Protein AF-A0A932FLU7-F1 (afdb_monomer_lite)

pLDDT: mean 81.32, std 16.34, range [49.09, 98.19]

Sequence (169 aa):
MSRTGESDRPSGLDQGHSPTRPAAVDFVAAILVFGGLFGMTQLFVGDFVITGSLPAKGPILGIAAILYGASIGLGLLIRTGRAWLPALNLAGLFALVYFVALGHTVALLLGIVHGAATVMLFRSRGWFEAVARWRQPMGVASSLARGPGDQSPTGSSKRPSSRRPSGRR

Radius of gyration: 28.79 Å; chains: 1; bounding box: 63×75×80 Å

Foldseek 3Di:
DDDDDPDPPPPPPPVLDAQDDDPLLLLLLCLLQVVLVVLVVCLVVVPDLQPPPDDDDPVNSVVSNVLSVVSNVVSVQVVLLPDLVVSLVSLQVLLVSLVVSPPRPVSPVSNVSSVVSNVSSVVCVVSSVSNVVSVVPDPVVVVVVVPPPPVPPPDPPPPDDDDDDDDDD

Secondary structure (DSSP, 8-state):
------S---------PPPPPPHHHHHHHHHHHHHHHHHHHHHHHT--SSSTT----HHHHHHHHHHHHHHHHHHHHHHTT--HHHHHHHHHHHHHHHHH-TT-HHHHHHHHHHHHHHHHHHHTHHHHHHHHHHTS-SHHHHHHHS-TT--------------------

Structure (mmCIF, N/CA/C/O backbone):
data_AF-A0A932FLU7-F1
#
_entry.id   AF-A0A932FLU7-F1
#
loop_
_atom_site.group_PDB
_atom_site.id
_atom_site.type_symbol
_atom_site.label_atom_id
_atom_site.label_alt_id
_atom_site.label_comp_id
_atom_site.label_asym_id
_atom_site.label_entity_id
_atom_site.label_seq_id
_atom_site.pdbx_PDB_ins_code
_atom_site.Cartn_x
_atom_site.Cartn_y
_atom_site.Cartn_z
_atom_site.occupancy
_atom_site.B_iso_or_equiv
_atom_site.auth_seq_id
_atom_site.auth_comp_id
_atom_site.auth_asym_id
_atom_site.auth_atom_id
_atom_site.pdbx_PDB_model_num
ATOM 1 N N . MET A 1 1 ? -35.115 -11.906 57.308 1.00 52.91 1 MET A N 1
ATOM 2 C CA . MET A 1 1 ? -34.440 -12.649 56.222 1.00 52.91 1 MET A CA 1
ATOM 3 C C . MET A 1 1 ? -34.285 -11.694 55.052 1.00 52.91 1 MET A C 1
ATOM 5 O O . MET A 1 1 ? -35.255 -11.425 54.362 1.00 52.91 1 MET A O 1
ATOM 9 N N . SER A 1 2 ? -33.104 -11.093 54.925 1.00 55.47 2 SER A N 1
ATOM 10 C CA . SER A 1 2 ? -32.845 -9.935 54.065 1.00 55.47 2 SER A CA 1
ATOM 11 C C . SER A 1 2 ? -32.003 -10.380 52.876 1.00 55.47 2 SER A C 1
ATOM 13 O O . SER A 1 2 ? -30.829 -10.702 53.044 1.00 55.47 2 SER A O 1
ATOM 15 N N . ARG A 1 3 ? -32.607 -10.469 51.688 1.00 67.50 3 ARG A N 1
ATOM 16 C CA . ARG A 1 3 ? -31.904 -10.866 50.463 1.00 67.50 3 ARG A CA 1
ATOM 17 C C . ARG A 1 3 ? -32.582 -10.273 49.228 1.00 67.50 3 ARG A C 1
ATOM 19 O O . ARG A 1 3 ? -33.216 -11.002 48.485 1.00 67.50 3 ARG A O 1
ATOM 26 N N . THR A 1 4 ? -32.440 -8.968 49.012 1.00 60.12 4 THR A N 1
ATOM 27 C CA . THR A 1 4 ? -32.795 -8.298 47.745 1.00 60.12 4 THR A CA 1
ATOM 28 C C . THR A 1 4 ? -32.065 -6.957 47.676 1.00 60.12 4 THR A C 1
ATOM 30 O O . THR A 1 4 ? -32.549 -5.963 48.210 1.00 60.12 4 THR A O 1
ATOM 33 N N . GLY A 1 5 ? -30.873 -6.926 47.083 1.00 60.16 5 GLY A N 1
ATOM 34 C CA . GLY A 1 5 ? -30.125 -5.672 46.944 1.00 60.16 5 GLY A CA 1
ATOM 35 C C . GLY A 1 5 ? -28.820 -5.766 46.160 1.00 60.16 5 GLY A C 1
ATOM 36 O O . GLY A 1 5 ? -27.945 -4.940 46.372 1.00 60.16 5 GLY A O 1
ATOM 37 N N . GLU A 1 6 ? -28.650 -6.766 45.290 1.00 61.00 6 GLU A N 1
ATOM 38 C CA . GLU A 1 6 ? -27.395 -6.948 44.549 1.00 61.00 6 GLU A CA 1
ATOM 39 C C . GLU A 1 6 ? -27.661 -7.572 43.170 1.00 61.00 6 GLU A C 1
ATOM 41 O O . GLU A 1 6 ? -27.310 -8.719 42.913 1.00 61.00 6 GLU A O 1
ATOM 46 N N . SER A 1 7 ? -28.345 -6.847 42.283 1.00 61.31 7 SER A N 1
ATOM 47 C CA . SER A 1 7 ? -28.478 -7.262 40.873 1.00 61.31 7 SER A CA 1
ATOM 48 C C . SER A 1 7 ? -28.431 -6.125 39.849 1.00 61.31 7 SER A C 1
ATOM 50 O O . SER A 1 7 ? -28.527 -6.407 38.665 1.00 61.31 7 SER A O 1
ATOM 52 N N . ASP A 1 8 ? -28.178 -4.882 40.271 1.00 56.50 8 ASP A N 1
ATOM 53 C CA . ASP A 1 8 ? -27.968 -3.734 39.373 1.00 56.50 8 ASP A CA 1
ATOM 54 C C . ASP A 1 8 ? -26.547 -3.171 39.521 1.00 56.50 8 ASP A C 1
ATOM 56 O O . ASP A 1 8 ? -26.334 -1.980 39.741 1.00 56.50 8 ASP A O 1
ATOM 60 N N . ARG A 1 9 ? -25.525 -4.031 39.412 1.00 63.22 9 ARG A N 1
ATOM 61 C CA . ARG A 1 9 ? -24.220 -3.529 38.965 1.00 63.22 9 ARG A CA 1
ATOM 62 C C . ARG A 1 9 ? -24.308 -3.429 37.445 1.00 63.22 9 ARG A C 1
ATOM 64 O O . ARG A 1 9 ? -24.349 -4.479 36.808 1.00 63.22 9 ARG A O 1
ATOM 71 N N . PRO A 1 10 ? -24.349 -2.225 36.845 1.00 57.62 10 PRO A N 1
ATOM 72 C CA . PRO A 1 10 ? -24.281 -2.104 35.402 1.00 57.62 10 PRO A CA 1
ATOM 73 C C . PRO A 1 10 ? -22.960 -2.719 34.942 1.00 57.62 10 PRO A C 1
ATOM 75 O O . PRO A 1 10 ? -21.889 -2.146 35.120 1.00 57.62 10 PRO A O 1
ATOM 78 N N . SER A 1 11 ? -23.043 -3.881 34.303 1.00 57.66 11 SER A N 1
ATOM 79 C CA . SER A 1 11 ? -21.957 -4.528 33.559 1.00 57.66 11 SER A CA 1
ATOM 80 C C . SER A 1 11 ? -21.459 -3.673 32.379 1.00 57.66 11 SER A C 1
ATOM 82 O O . SER A 1 11 ? -20.605 -4.109 31.617 1.00 57.66 11 SER A O 1
ATOM 84 N N . GLY A 1 12 ? -22.008 -2.466 32.208 1.00 49.09 12 GLY A N 1
ATOM 85 C CA . GLY A 1 12 ? -21.787 -1.528 31.114 1.00 49.09 12 GLY A CA 1
ATOM 86 C C . GLY A 1 12 ? -20.584 -0.611 31.308 1.00 49.09 12 GLY A C 1
ATOM 87 O O . GLY A 1 12 ? -20.645 0.562 30.952 1.00 49.09 12 GLY A O 1
ATOM 88 N N . LEU A 1 13 ? -19.481 -1.125 31.847 1.00 51.44 13 LEU A N 1
ATOM 89 C CA . LEU A 1 13 ? -18.190 -0.626 31.392 1.00 51.44 13 LEU A CA 1
ATOM 90 C C . LEU A 1 13 ? -17.831 -1.486 30.189 1.00 51.44 13 LEU A C 1
ATOM 92 O O . LEU A 1 13 ? -17.149 -2.497 30.344 1.00 51.44 13 LEU A O 1
ATOM 96 N N . ASP A 1 14 ? -18.332 -1.096 29.014 1.00 57.88 14 ASP A N 1
ATOM 97 C CA . ASP A 1 14 ? -17.815 -1.528 27.716 1.00 57.88 14 ASP A CA 1
ATOM 98 C C . ASP A 1 14 ? -16.304 -1.254 27.714 1.00 57.88 14 ASP A C 1
ATOM 100 O O . ASP A 1 14 ? -15.832 -0.179 27.336 1.00 57.88 14 ASP A O 1
ATOM 104 N N . GLN A 1 15 ? -15.527 -2.199 28.244 1.00 59.00 15 GLN A N 1
ATOM 105 C CA . GLN A 1 15 ? -14.076 -2.150 28.258 1.00 59.00 15 GLN A CA 1
ATOM 106 C C . GLN A 1 15 ? -13.657 -2.049 26.802 1.00 59.00 15 GLN A C 1
ATOM 108 O O . GLN A 1 15 ? -13.856 -3.007 26.061 1.00 59.00 15 GLN A O 1
ATOM 113 N N . GLY A 1 16 ? -13.157 -0.874 26.403 1.00 65.00 16 GLY A N 1
ATOM 114 C CA . GLY A 1 16 ? -12.943 -0.445 25.021 1.00 65.00 16 GLY A CA 1
ATOM 115 C C . GLY A 1 16 ? -12.323 -1.512 24.124 1.00 65.00 16 GLY A C 1
ATOM 116 O O . GLY A 1 16 ? -11.107 -1.532 23.912 1.00 65.00 16 GLY A O 1
ATOM 117 N N . HIS A 1 17 ? -13.171 -2.383 23.583 1.00 77.19 17 HIS A N 1
ATOM 118 C CA . HIS A 1 17 ? -12.746 -3.537 22.820 1.00 77.19 17 HIS A CA 1
ATOM 119 C C . HIS A 1 17 ? -12.173 -3.020 21.504 1.00 77.19 17 HIS A C 1
ATOM 121 O O . HIS A 1 17 ? -12.822 -2.256 20.786 1.00 77.19 17 HIS A O 1
ATOM 127 N N . SER A 1 18 ? -10.919 -3.373 21.221 1.00 84.62 18 SER A N 1
ATOM 128 C CA . SER A 1 18 ? -10.254 -2.940 19.994 1.00 84.62 18 SER A CA 1
ATOM 129 C C . SER A 1 18 ? -11.055 -3.433 18.781 1.00 84.62 18 SER A C 1
ATOM 131 O O . SER A 1 18 ? -11.420 -4.612 18.754 1.00 84.62 18 SER A O 1
ATOM 133 N N . PRO A 1 19 ? -11.339 -2.579 17.777 1.00 91.62 19 PRO A N 1
ATOM 134 C CA . PRO A 1 19 ? -12.089 -2.988 16.596 1.00 91.62 19 PRO A CA 1
ATOM 135 C C . PRO A 1 19 ? -11.433 -4.192 15.913 1.00 91.62 19 PRO A C 1
ATOM 137 O O . PRO A 1 19 ? -10.272 -4.121 15.495 1.00 91.62 19 PRO A O 1
ATOM 140 N N . THR A 1 20 ? -12.178 -5.290 15.763 1.00 94.31 20 THR A N 1
ATOM 141 C CA . THR A 1 20 ? -11.687 -6.510 15.111 1.00 94.31 20 THR A CA 1
ATOM 142 C C . THR A 1 20 ? -11.209 -6.200 13.694 1.00 94.31 20 THR A C 1
ATOM 144 O O . THR A 1 20 ? -11.917 -5.565 12.911 1.00 94.31 20 THR A O 1
ATOM 147 N N . ARG A 1 21 ? -9.986 -6.626 13.361 1.00 94.56 21 ARG A N 1
ATOM 148 C CA . ARG A 1 21 ? -9.377 -6.362 12.055 1.00 94.56 21 ARG A CA 1
ATOM 149 C C . ARG A 1 21 ? -9.990 -7.259 10.969 1.00 94.56 21 ARG A C 1
ATOM 151 O O . ARG A 1 21 ? -9.962 -8.476 11.130 1.00 94.56 21 ARG A O 1
ATOM 158 N N . PRO A 1 22 ? -10.490 -6.699 9.851 1.00 96.31 22 PRO A N 1
ATOM 159 C CA . PRO A 1 22 ? -10.953 -7.492 8.719 1.00 96.31 22 PRO A CA 1
ATOM 160 C C . PRO A 1 22 ? -9.785 -8.194 8.020 1.00 96.31 22 PRO A C 1
ATOM 162 O O . PRO A 1 22 ? -8.781 -7.550 7.713 1.00 96.31 22 PRO A O 1
ATOM 165 N N . ALA A 1 23 ? -9.955 -9.467 7.652 1.00 96.88 23 ALA A N 1
ATOM 166 C CA . ALA A 1 23 ? -8.953 -10.224 6.889 1.00 96.88 23 ALA A CA 1
ATOM 167 C C . ALA A 1 23 ? -8.576 -9.550 5.552 1.00 96.88 23 ALA A C 1
ATOM 169 O O . ALA A 1 23 ? -7.437 -9.649 5.098 1.00 96.88 23 ALA A O 1
ATOM 170 N N . ALA A 1 24 ? -9.507 -8.799 4.950 1.00 96.25 24 ALA A N 1
ATOM 171 C CA . ALA A 1 24 ? -9.253 -8.010 3.745 1.00 96.25 24 ALA A CA 1
ATOM 172 C C . ALA A 1 24 ? -8.123 -6.980 3.934 1.00 96.25 24 ALA A C 1
ATOM 174 O O . ALA A 1 24 ? -7.345 -6.753 3.012 1.00 96.25 24 ALA A O 1
ATOM 175 N N . VAL A 1 25 ? -7.985 -6.385 5.126 1.00 96.50 25 VAL A N 1
ATOM 176 C CA . VAL A 1 25 ? -6.909 -5.423 5.419 1.00 96.50 25 VAL A CA 1
ATOM 177 C C . VAL A 1 25 ? -5.551 -6.119 5.440 1.00 96.50 25 VAL A C 1
ATOM 179 O O . VAL A 1 25 ? -4.589 -5.592 4.883 1.00 96.50 25 VAL A O 1
ATOM 182 N N . ASP A 1 26 ? -5.464 -7.309 6.038 1.00 97.12 26 ASP A N 1
ATOM 183 C CA . ASP A 1 26 ? -4.213 -8.071 6.080 1.00 97.12 26 ASP A CA 1
ATOM 184 C C . ASP A 1 26 ? -3.814 -8.577 4.685 1.00 97.12 26 ASP A C 1
ATOM 186 O O . ASP A 1 26 ? -2.633 -8.538 4.333 1.00 97.12 26 ASP A O 1
ATOM 190 N N . PHE A 1 27 ? -4.793 -8.961 3.860 1.00 97.31 27 PHE A N 1
ATOM 191 C CA . PHE A 1 27 ? -4.571 -9.334 2.463 1.00 97.31 27 PHE A CA 1
ATOM 192 C C . PHE A 1 27 ? -4.053 -8.158 1.622 1.00 97.31 27 PHE A C 1
ATOM 194 O O . PHE A 1 27 ? -3.033 -8.285 0.947 1.00 97.31 27 PHE A O 1
ATOM 201 N N . VAL A 1 28 ? -4.682 -6.981 1.716 1.00 97.25 28 VAL A N 1
ATOM 202 C CA . VAL A 1 28 ? -4.190 -5.759 1.053 1.00 97.25 28 VAL A CA 1
ATOM 203 C C . VAL A 1 28 ? -2.780 -5.410 1.528 1.00 97.25 28 VAL A C 1
ATOM 205 O O . VAL A 1 28 ? -1.924 -5.061 0.718 1.00 97.25 28 VAL A O 1
ATOM 208 N N . ALA A 1 29 ? -2.518 -5.507 2.833 1.00 97.50 29 ALA A N 1
ATOM 209 C CA . ALA A 1 29 ? -1.193 -5.242 3.383 1.00 97.50 29 ALA A CA 1
ATOM 210 C C . ALA A 1 29 ? -0.144 -6.184 2.793 1.00 97.50 29 ALA A C 1
ATOM 212 O O . ALA A 1 29 ? 0.949 -5.742 2.448 1.00 97.50 29 ALA A O 1
ATOM 213 N N . ALA A 1 30 ? -0.482 -7.467 2.649 1.00 97.69 30 ALA A N 1
ATOM 214 C CA . ALA A 1 30 ? 0.382 -8.438 1.996 1.00 97.69 30 ALA A CA 1
ATOM 215 C C . ALA A 1 30 ? 0.629 -8.077 0.524 1.00 97.69 30 ALA A C 1
ATOM 217 O O . ALA A 1 30 ? 1.781 -8.099 0.103 1.00 97.69 30 ALA A O 1
ATOM 218 N N . ILE A 1 31 ? -0.402 -7.668 -0.225 1.00 96.94 31 ILE A N 1
ATOM 219 C CA . ILE A 1 31 ? -0.256 -7.223 -1.621 1.00 96.94 31 ILE A CA 1
ATOM 220 C C . ILE A 1 31 ? 0.688 -6.024 -1.727 1.00 96.94 31 ILE A C 1
ATOM 222 O O . ILE A 1 31 ? 1.594 -6.048 -2.551 1.00 96.94 31 ILE A O 1
ATOM 226 N N . LEU A 1 32 ? 0.518 -4.991 -0.897 1.00 96.94 32 LEU A N 1
ATOM 227 C CA . LEU A 1 32 ? 1.359 -3.790 -0.956 1.00 96.94 32 LEU A CA 1
ATOM 228 C C . LEU A 1 32 ? 2.822 -4.088 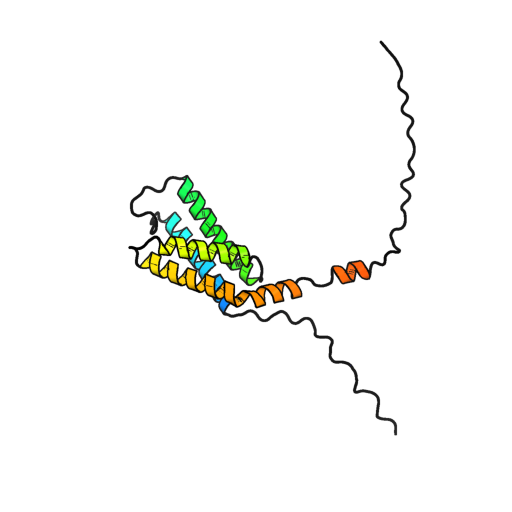-0.609 1.00 96.94 32 LEU A C 1
ATOM 230 O O . LEU A 1 32 ? 3.733 -3.591 -1.276 1.00 96.94 32 LEU A O 1
ATOM 234 N N . VAL A 1 33 ? 3.057 -4.914 0.415 1.00 97.62 33 VAL A N 1
ATOM 235 C CA . VAL A 1 33 ? 4.413 -5.323 0.804 1.00 97.62 33 VAL A CA 1
ATOM 236 C C . VAL A 1 33 ? 5.040 -6.195 -0.277 1.00 97.62 33 VAL A C 1
ATOM 238 O O . VAL A 1 33 ? 6.157 -5.920 -0.702 1.00 97.62 33 VAL A O 1
ATOM 241 N N . PHE A 1 34 ? 4.329 -7.217 -0.752 1.00 96.38 34 PHE A N 1
ATOM 242 C CA . PHE A 1 34 ? 4.848 -8.134 -1.761 1.00 96.38 34 PHE A CA 1
ATOM 243 C C . PHE A 1 34 ? 5.053 -7.439 -3.109 1.00 96.38 34 PHE A C 1
ATOM 245 O O . PHE A 1 34 ? 6.099 -7.608 -3.719 1.00 96.38 34 PHE A O 1
ATOM 252 N N . GLY A 1 35 ? 4.109 -6.602 -3.541 1.00 93.38 35 GLY A N 1
ATOM 253 C CA . GLY A 1 35 ? 4.224 -5.803 -4.761 1.00 93.38 35 GLY A CA 1
ATOM 254 C C . GLY A 1 35 ? 5.392 -4.819 -4.702 1.00 93.38 35 GLY A C 1
ATOM 255 O O . GLY A 1 35 ? 6.138 -4.698 -5.669 1.00 93.38 35 GLY A O 1
ATOM 256 N N . GLY A 1 36 ? 5.610 -4.175 -3.550 1.00 94.44 36 GLY A N 1
ATOM 257 C CA . GLY A 1 36 ? 6.775 -3.316 -3.339 1.00 94.44 36 GLY A CA 1
ATOM 258 C C . GLY A 1 36 ? 8.096 -4.093 -3.332 1.00 94.44 36 GLY A C 1
ATOM 259 O O . GLY A 1 36 ? 9.049 -3.680 -3.984 1.00 94.44 36 GLY A O 1
ATOM 260 N N . LEU A 1 37 ? 8.161 -5.244 -2.654 1.00 95.62 37 LEU A N 1
ATOM 261 C CA . LEU A 1 37 ? 9.353 -6.100 -2.664 1.00 95.62 37 LEU A CA 1
ATOM 262 C C . LEU A 1 37 ? 9.663 -6.621 -4.068 1.00 95.62 37 LEU A C 1
ATOM 264 O O . LEU A 1 37 ? 10.802 -6.532 -4.510 1.00 95.62 37 LEU A O 1
ATOM 268 N N . PHE A 1 38 ? 8.646 -7.097 -4.782 1.00 91.81 38 PHE A N 1
ATOM 269 C CA . PHE A 1 38 ? 8.766 -7.565 -6.156 1.00 91.81 38 PHE A CA 1
ATOM 270 C C . PHE A 1 38 ? 9.287 -6.459 -7.085 1.00 91.81 38 PHE A C 1
ATOM 272 O O . PHE A 1 38 ? 10.261 -6.674 -7.804 1.00 91.81 38 PHE A O 1
ATOM 279 N N . GLY A 1 39 ? 8.717 -5.251 -7.005 1.00 89.75 39 GLY A N 1
ATOM 280 C CA . GLY A 1 39 ? 9.187 -4.094 -7.770 1.00 89.75 39 GLY A CA 1
ATOM 281 C C . GLY A 1 39 ? 10.619 -3.670 -7.419 1.00 89.75 39 GLY A C 1
ATOM 282 O O . GLY A 1 39 ? 11.401 -3.326 -8.306 1.00 89.75 39 GLY A O 1
ATOM 283 N N . MET A 1 40 ? 11.008 -3.755 -6.142 1.00 91.56 40 MET A N 1
ATOM 284 C CA . MET A 1 40 ? 12.396 -3.533 -5.721 1.00 91.56 40 MET A CA 1
ATOM 285 C C . MET A 1 40 ? 13.339 -4.584 -6.308 1.00 91.56 40 MET A C 1
ATOM 287 O O . MET A 1 40 ? 14.389 -4.225 -6.831 1.00 91.56 40 MET A O 1
ATOM 291 N N . THR A 1 41 ? 12.976 -5.868 -6.282 1.00 90.38 41 THR A N 1
ATOM 292 C CA . THR A 1 41 ? 13.787 -6.924 -6.902 1.00 90.38 41 THR A CA 1
ATOM 293 C C . THR A 1 41 ? 13.963 -6.680 -8.402 1.00 90.38 41 THR A C 1
ATOM 295 O O . THR A 1 41 ? 15.077 -6.803 -8.901 1.00 90.38 41 THR A O 1
ATOM 298 N N . GLN A 1 42 ? 12.915 -6.249 -9.109 1.00 87.88 42 GLN A N 1
ATOM 299 C CA . GLN A 1 42 ? 13.003 -5.881 -10.528 1.00 87.88 42 GLN A CA 1
ATOM 300 C C . GLN A 1 42 ? 13.972 -4.718 -10.781 1.00 87.88 42 GLN A C 1
ATOM 302 O O . GLN A 1 42 ? 14.792 -4.795 -11.694 1.00 87.88 42 GLN A O 1
ATOM 307 N N . LEU A 1 43 ? 13.941 -3.677 -9.936 1.00 85.81 43 LEU A N 1
ATOM 308 C CA . LEU A 1 43 ? 14.906 -2.570 -9.988 1.00 85.81 43 LEU A CA 1
ATOM 309 C C . LEU A 1 43 ? 16.353 -3.050 -9.831 1.00 85.81 43 LEU A C 1
ATOM 311 O O . LEU A 1 43 ? 17.229 -2.560 -10.538 1.00 85.81 43 LEU A O 1
ATOM 315 N N . PHE A 1 44 ? 16.602 -3.993 -8.918 1.00 84.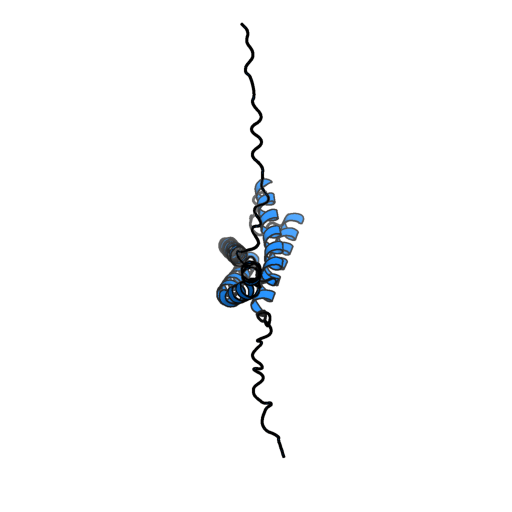25 44 PHE A N 1
ATOM 316 C CA . PHE A 1 44 ? 17.941 -4.537 -8.673 1.00 84.25 44 PHE A CA 1
ATOM 317 C C . PHE A 1 44 ? 18.441 -5.438 -9.806 1.00 84.25 44 PHE A C 1
ATOM 319 O O . PHE A 1 44 ? 19.625 -5.401 -10.128 1.00 84.25 44 PHE A O 1
ATOM 326 N N . VAL A 1 45 ? 17.558 -6.243 -10.403 1.00 84.88 45 VAL A N 1
ATOM 327 C CA . VAL A 1 45 ? 17.905 -7.162 -11.503 1.00 84.88 45 VAL A CA 1
ATOM 328 C C . VAL A 1 45 ? 18.029 -6.421 -12.842 1.00 84.88 45 VAL A C 1
ATOM 330 O O . VAL A 1 45 ? 18.670 -6.917 -13.764 1.00 84.88 45 VAL A O 1
ATOM 333 N N . GLY A 1 46 ? 17.459 -5.217 -12.953 1.00 76.62 46 GLY A N 1
ATOM 334 C CA . GLY A 1 46 ? 17.432 -4.445 -14.198 1.00 76.62 46 GLY A CA 1
ATOM 335 C C . GLY A 1 46 ? 16.394 -4.950 -15.206 1.00 76.62 46 GLY A C 1
ATOM 336 O O . GLY A 1 46 ? 16.427 -4.547 -16.368 1.00 76.62 46 GLY A O 1
ATOM 337 N N . ASP A 1 47 ? 15.477 -5.817 -14.769 1.00 70.38 47 ASP A N 1
ATOM 338 C CA . ASP A 1 47 ? 14.392 -6.361 -15.584 1.00 70.38 47 ASP A CA 1
ATOM 339 C C . ASP A 1 47 ? 13.120 -5.526 -15.378 1.00 70.38 47 ASP A C 1
ATOM 341 O O . ASP A 1 47 ? 12.340 -5.718 -14.439 1.00 70.38 47 ASP A O 1
ATOM 345 N N . PHE A 1 48 ? 12.952 -4.513 -16.228 1.00 68.19 48 PHE A N 1
ATOM 346 C CA . PHE A 1 48 ? 11.861 -3.549 -16.128 1.00 68.19 48 PHE A CA 1
ATOM 347 C C . PHE A 1 48 ? 10.662 -3.991 -16.967 1.00 68.19 48 PHE A C 1
ATOM 349 O O . PHE A 1 48 ? 10.549 -3.654 -18.145 1.00 68.19 48 PHE A O 1
ATOM 356 N N . VAL A 1 49 ? 9.701 -4.662 -16.330 1.00 60.88 49 VAL A N 1
ATOM 357 C CA . VAL A 1 49 ? 8.448 -5.104 -16.979 1.00 60.88 49 VAL A CA 1
ATOM 358 C C . VAL A 1 49 ? 7.615 -3.934 -17.536 1.00 60.88 49 VAL A C 1
ATOM 360 O O . VAL A 1 49 ? 6.814 -4.132 -18.442 1.00 60.88 49 VAL A O 1
ATOM 363 N N . ILE A 1 50 ? 7.803 -2.707 -17.032 1.00 57.25 50 ILE A N 1
ATOM 364 C CA . ILE A 1 50 ? 6.988 -1.536 -17.406 1.00 57.25 50 ILE A CA 1
ATOM 365 C C . ILE A 1 50 ? 7.617 -0.707 -18.540 1.00 57.25 50 ILE A C 1
ATOM 367 O O . ILE A 1 50 ? 6.892 -0.054 -19.285 1.00 57.25 50 ILE A O 1
ATOM 371 N N . THR A 1 51 ? 8.945 -0.695 -18.702 1.00 56.50 51 THR A N 1
ATOM 372 C CA . THR A 1 51 ? 9.604 0.294 -19.581 1.00 56.50 51 THR A CA 1
ATOM 373 C C . THR A 1 51 ? 9.979 -0.221 -20.961 1.00 56.50 51 THR A C 1
ATOM 375 O O . THR A 1 51 ? 10.650 0.520 -21.674 1.00 56.50 51 THR A O 1
ATOM 378 N N . GLY A 1 52 ? 9.565 -1.438 -21.341 1.00 52.41 52 GLY A N 1
ATOM 379 C CA . GLY A 1 52 ? 9.635 -1.972 -22.708 1.00 52.41 52 GLY A CA 1
ATOM 380 C C . GLY A 1 52 ? 10.776 -1.392 -23.551 1.00 52.41 52 GLY A C 1
ATOM 381 O O . GLY A 1 52 ? 10.559 -0.471 -24.332 1.00 52.41 52 GLY A O 1
ATOM 382 N N . SER A 1 53 ? 12.001 -1.897 -23.375 1.00 50.78 53 SER A N 1
ATOM 383 C CA . SER A 1 53 ? 13.222 -1.539 -24.132 1.00 50.78 53 SER A CA 1
ATOM 384 C C . SER A 1 53 ? 13.799 -0.116 -23.996 1.00 50.78 53 SER A C 1
ATOM 386 O O . SER A 1 53 ? 14.883 0.136 -24.521 1.00 50.78 53 SER A O 1
ATOM 388 N N . LEU A 1 54 ? 13.168 0.812 -23.270 1.00 55.50 54 LEU A N 1
ATOM 389 C CA . LEU A 1 54 ? 13.751 2.141 -23.056 1.00 55.50 54 LEU A CA 1
ATOM 390 C C . LEU A 1 54 ? 14.800 2.095 -21.931 1.00 55.50 54 LEU A C 1
ATOM 392 O O . LEU A 1 54 ? 14.467 1.665 -20.823 1.00 55.50 54 LEU A O 1
ATOM 396 N N . PRO A 1 55 ? 16.047 2.561 -22.164 1.00 59.03 55 PRO A N 1
ATOM 397 C CA . PRO A 1 55 ? 17.064 2.615 -21.122 1.00 59.03 55 PRO A CA 1
ATOM 398 C C . PRO A 1 55 ? 16.565 3.514 -19.992 1.00 59.03 55 PRO A C 1
ATOM 400 O O . PRO A 1 55 ? 16.361 4.720 -20.174 1.00 59.03 55 PRO A O 1
ATOM 403 N N . ALA A 1 56 ? 16.320 2.910 -18.829 1.00 62.41 56 ALA A N 1
ATOM 404 C CA . ALA A 1 56 ? 15.820 3.612 -17.662 1.00 62.41 56 ALA A CA 1
ATOM 405 C C . ALA A 1 56 ? 16.820 4.711 -17.273 1.00 62.41 56 ALA A C 1
ATOM 407 O O . ALA A 1 56 ? 17.934 4.445 -16.823 1.00 62.41 56 ALA A O 1
ATOM 408 N N . LYS A 1 57 ? 16.438 5.974 -17.479 1.00 69.19 57 LYS A N 1
ATOM 409 C CA . LYS A 1 57 ? 17.248 7.122 -17.057 1.00 69.19 57 LYS A CA 1
ATOM 410 C C . LYS A 1 57 ? 17.253 7.180 -15.526 1.00 69.19 57 LYS A C 1
ATOM 412 O O . LYS A 1 57 ? 16.205 6.991 -14.911 1.00 69.19 57 LYS A O 1
ATOM 417 N N . GLY A 1 58 ? 18.402 7.504 -14.922 1.00 77.75 58 GLY A N 1
ATOM 418 C CA . GLY A 1 58 ? 18.612 7.566 -13.462 1.00 77.75 58 GLY A CA 1
ATOM 419 C C . GLY A 1 58 ? 17.450 8.142 -12.626 1.00 77.75 58 GLY A C 1
ATOM 420 O O . GLY A 1 58 ? 17.080 7.531 -11.625 1.00 77.75 58 GLY A O 1
ATOM 421 N N . PRO A 1 59 ? 16.797 9.248 -13.038 1.00 82.06 59 PRO A N 1
ATOM 422 C CA . PRO A 1 59 ? 15.661 9.809 -12.300 1.00 82.06 59 PRO A CA 1
ATOM 423 C C . PRO A 1 59 ? 14.438 8.882 -12.196 1.00 82.06 59 PRO A C 1
ATOM 425 O O . PRO A 1 59 ? 13.758 8.875 -11.173 1.00 82.06 59 PRO A O 1
ATOM 428 N N . ILE A 1 60 ? 14.165 8.078 -13.227 1.00 83.06 60 ILE A N 1
ATOM 429 C CA . ILE A 1 60 ? 13.014 7.160 -13.261 1.00 83.06 60 ILE A CA 1
ATOM 430 C C . ILE A 1 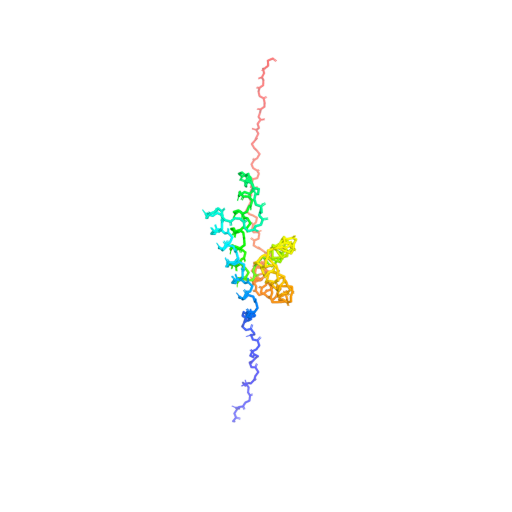60 ? 13.217 6.026 -12.250 1.00 83.06 60 ILE A C 1
ATOM 432 O O . ILE A 1 60 ? 12.289 5.678 -11.520 1.00 83.06 60 ILE A O 1
ATOM 436 N N . LEU A 1 61 ? 14.446 5.506 -12.152 1.00 84.38 61 LEU A N 1
ATOM 437 C CA . LEU A 1 61 ? 14.819 4.488 -11.164 1.00 84.38 61 LEU A CA 1
ATOM 438 C C . LEU A 1 61 ? 14.622 5.001 -9.732 1.00 84.38 61 LEU A C 1
ATOM 440 O O . LEU A 1 61 ? 14.075 4.288 -8.893 1.00 84.38 61 LEU A O 1
ATOM 444 N N . GLY A 1 62 ? 15.015 6.251 -9.463 1.00 88.69 62 GLY A N 1
ATOM 445 C CA . GLY A 1 62 ? 14.830 6.876 -8.152 1.00 88.69 62 GLY A CA 1
ATOM 446 C C . GLY A 1 62 ? 13.357 6.982 -7.751 1.00 88.69 62 GLY A C 1
ATOM 447 O O . GLY A 1 62 ? 12.992 6.617 -6.634 1.00 88.69 62 GLY A O 1
ATOM 448 N N . ILE A 1 63 ? 12.493 7.418 -8.674 1.00 89.88 63 ILE A N 1
ATOM 449 C CA . ILE A 1 63 ? 11.044 7.509 -8.431 1.00 89.88 63 ILE A CA 1
ATOM 450 C C . ILE A 1 63 ? 10.446 6.120 -8.174 1.00 89.88 63 ILE A C 1
ATOM 452 O O . ILE A 1 63 ? 9.677 5.955 -7.226 1.00 89.88 63 ILE A O 1
ATOM 456 N N . ALA A 1 64 ? 10.819 5.116 -8.972 1.00 89.56 64 ALA A N 1
ATOM 457 C CA . ALA A 1 64 ? 10.354 3.744 -8.787 1.00 89.56 64 ALA A CA 1
ATOM 458 C C . ALA A 1 64 ? 10.769 3.181 -7.417 1.00 89.56 64 ALA A C 1
ATOM 460 O O . ALA A 1 64 ? 9.933 2.633 -6.699 1.00 89.56 64 ALA A O 1
ATOM 461 N N . ALA A 1 65 ? 12.025 3.387 -7.007 1.00 92.25 65 ALA A N 1
ATOM 462 C CA . ALA A 1 65 ? 12.518 2.950 -5.702 1.00 92.25 65 ALA A CA 1
ATOM 463 C C . ALA A 1 65 ? 11.730 3.587 -4.544 1.00 92.25 65 ALA A C 1
ATOM 465 O O . ALA A 1 65 ? 11.342 2.898 -3.599 1.00 92.25 65 ALA A O 1
ATOM 466 N N . ILE A 1 66 ? 11.428 4.888 -4.639 1.00 95.00 66 ILE A N 1
ATOM 467 C CA . ILE A 1 66 ? 10.606 5.593 -3.646 1.00 95.00 66 ILE A CA 1
ATOM 468 C C . ILE A 1 66 ? 9.183 5.027 -3.615 1.00 95.00 66 ILE A C 1
ATOM 470 O O . ILE A 1 66 ? 8.662 4.773 -2.531 1.00 95.00 66 ILE A O 1
ATOM 474 N N . LEU A 1 67 ? 8.556 4.801 -4.773 1.00 94.75 67 LEU A N 1
ATOM 475 C CA . LEU A 1 67 ? 7.197 4.257 -4.859 1.00 94.75 67 LEU A CA 1
ATOM 476 C C . LEU A 1 67 ? 7.096 2.859 -4.245 1.00 94.75 67 LEU A C 1
ATOM 478 O O . LEU A 1 67 ? 6.176 2.593 -3.471 1.00 94.75 67 LEU A O 1
ATOM 482 N N . TYR A 1 68 ? 8.044 1.970 -4.537 1.00 94.56 68 TYR A N 1
ATOM 483 C CA . TYR A 1 68 ? 8.034 0.627 -3.966 1.00 94.56 68 TYR A CA 1
ATOM 484 C C . TYR A 1 68 ? 8.374 0.624 -2.473 1.00 94.56 68 TYR A C 1
ATOM 486 O O . TYR A 1 68 ? 7.715 -0.076 -1.703 1.00 94.56 68 TYR A O 1
ATOM 494 N N . GLY A 1 69 ? 9.318 1.461 -2.031 1.00 96.75 69 GLY A N 1
ATOM 495 C CA . GLY A 1 69 ? 9.582 1.672 -0.605 1.00 96.75 69 GLY A CA 1
ATOM 496 C C . GLY A 1 69 ? 8.352 2.206 0.138 1.00 96.75 69 GLY A C 1
ATOM 497 O O . GLY A 1 69 ? 7.988 1.694 1.200 1.00 96.75 69 GLY A O 1
ATOM 498 N N . ALA A 1 70 ? 7.651 3.177 -0.454 1.00 97.06 70 ALA A N 1
ATOM 499 C CA . ALA A 1 70 ? 6.396 3.706 0.067 1.00 97.06 70 ALA A CA 1
ATOM 500 C C . ALA A 1 70 ? 5.303 2.631 0.117 1.00 97.06 70 ALA A C 1
ATOM 502 O O . ALA A 1 70 ? 4.568 2.575 1.100 1.00 97.06 70 ALA A O 1
ATOM 503 N N . SER A 1 71 ? 5.226 1.745 -0.880 1.00 97.38 71 SER A N 1
ATOM 504 C CA . SER A 1 71 ? 4.296 0.608 -0.887 1.00 97.38 71 SER A CA 1
ATOM 505 C C . SER A 1 71 ? 4.521 -0.322 0.301 1.00 97.38 71 SER A C 1
ATOM 507 O O . SER A 1 71 ? 3.577 -0.640 1.025 1.00 97.38 71 SER A O 1
ATOM 509 N N . ILE A 1 72 ? 5.776 -0.702 0.561 1.00 97.69 72 ILE A N 1
ATOM 510 C CA . ILE A 1 72 ? 6.137 -1.554 1.702 1.00 97.69 72 ILE A CA 1
ATOM 511 C C . ILE A 1 72 ? 5.767 -0.855 3.015 1.00 97.69 72 ILE A C 1
ATOM 513 O O . ILE A 1 72 ? 5.072 -1.433 3.853 1.00 97.69 72 ILE A O 1
ATOM 517 N N . GLY A 1 73 ? 6.176 0.407 3.177 1.00 97.50 73 GLY A N 1
ATOM 518 C CA . GLY A 1 73 ? 5.869 1.197 4.368 1.00 97.50 73 GLY A CA 1
ATOM 519 C C . GLY A 1 73 ? 4.364 1.336 4.604 1.00 97.50 73 GLY A C 1
ATOM 520 O O . GLY A 1 73 ? 3.884 1.097 5.712 1.00 97.50 73 GLY A O 1
ATOM 521 N N . LEU A 1 74 ? 3.595 1.650 3.561 1.00 97.00 74 LEU A N 1
ATOM 522 C CA . LEU A 1 74 ? 2.141 1.771 3.643 1.00 97.00 74 LEU A CA 1
ATOM 523 C C . LEU A 1 74 ? 1.469 0.440 3.966 1.00 97.00 74 LEU A C 1
ATOM 525 O O . LEU A 1 74 ? 0.584 0.424 4.817 1.00 97.00 74 LEU A O 1
ATOM 529 N N . GLY A 1 75 ? 1.920 -0.672 3.380 1.00 96.38 75 GLY A N 1
ATOM 530 C CA . GLY A 1 75 ? 1.435 -2.009 3.721 1.00 96.38 75 GLY A CA 1
ATOM 531 C C . GLY A 1 75 ? 1.599 -2.329 5.212 1.00 96.38 75 GLY A C 1
ATOM 532 O O . GLY A 1 75 ? 0.682 -2.857 5.844 1.00 96.38 75 GLY A O 1
ATOM 533 N N . LEU A 1 76 ? 2.720 -1.930 5.819 1.00 97.25 76 LEU A N 1
ATOM 534 C CA . LEU A 1 76 ? 2.929 -2.056 7.265 1.00 97.25 76 LEU A CA 1
ATOM 535 C C . LEU A 1 76 ? 2.051 -1.083 8.071 1.00 97.25 76 LEU A C 1
ATOM 537 O O . LEU A 1 76 ? 1.469 -1.471 9.086 1.00 97.25 76 LEU A O 1
ATOM 541 N N . LEU A 1 77 ? 1.904 0.166 7.619 1.00 96.44 77 LEU A N 1
ATOM 542 C CA . LEU A 1 77 ? 1.103 1.181 8.309 1.00 96.44 77 LEU A CA 1
ATOM 543 C C . LEU A 1 77 ? -0.393 0.839 8.334 1.00 96.44 77 LEU A C 1
ATOM 545 O O . LEU A 1 77 ? -1.027 1.012 9.382 1.00 96.44 77 LEU A O 1
ATOM 549 N N . ILE A 1 78 ? -0.964 0.316 7.244 1.00 96.31 78 ILE A N 1
ATOM 550 C CA . ILE A 1 78 ? -2.398 -0.015 7.202 1.00 96.31 78 ILE A CA 1
ATOM 551 C C . ILE A 1 78 ? -2.773 -1.135 8.171 1.00 96.31 78 ILE A C 1
ATOM 553 O O . ILE A 1 78 ? -3.881 -1.114 8.706 1.00 96.31 78 ILE A O 1
ATOM 557 N N . ARG A 1 79 ? -1.841 -2.039 8.511 1.00 95.25 79 ARG A N 1
ATOM 558 C CA . ARG A 1 79 ? -2.055 -3.049 9.565 1.00 95.25 79 ARG A CA 1
ATOM 559 C C . ARG A 1 79 ? -2.337 -2.407 10.919 1.00 95.25 79 ARG A C 1
ATOM 561 O O . ARG A 1 79 ? -3.077 -2.952 11.727 1.00 95.25 79 ARG A O 1
ATOM 568 N N . THR A 1 80 ? -1.791 -1.222 11.175 1.00 94.00 80 THR A N 1
ATOM 569 C CA . THR A 1 80 ? -2.068 -0.472 12.408 1.00 94.00 80 THR A CA 1
ATOM 570 C C . THR A 1 80 ? -3.359 0.354 12.334 1.00 94.00 80 THR A C 1
ATOM 572 O O . THR A 1 80 ? -3.705 1.033 13.300 1.00 94.00 80 THR A O 1
ATOM 575 N N . GLY A 1 81 ? -4.090 0.311 11.217 1.00 92.12 81 GLY A N 1
ATOM 576 C CA . GLY A 1 81 ? -5.264 1.151 10.977 1.00 92.12 81 GLY A CA 1
ATOM 577 C C . GLY A 1 81 ? -4.912 2.615 10.705 1.00 92.12 81 GLY A C 1
ATOM 578 O O . GLY A 1 81 ? -5.710 3.503 10.992 1.00 92.12 81 GLY A O 1
ATOM 579 N N . ARG A 1 82 ? -3.705 2.887 10.187 1.00 92.75 82 ARG A N 1
ATOM 580 C CA . ARG A 1 82 ? -3.242 4.228 9.794 1.00 92.75 82 ARG A CA 1
ATOM 581 C C . ARG A 1 82 ? -3.090 4.324 8.276 1.00 92.75 82 ARG A C 1
ATOM 583 O O . ARG A 1 82 ? -3.073 3.314 7.586 1.00 92.75 82 ARG A O 1
ATOM 590 N N . ALA A 1 83 ? -2.951 5.553 7.775 1.00 94.62 83 ALA A N 1
ATOM 591 C CA . ALA A 1 83 ? -2.619 5.847 6.378 1.00 94.62 83 ALA A CA 1
ATOM 592 C C . ALA A 1 83 ? -3.574 5.239 5.330 1.00 94.62 83 ALA A C 1
ATOM 594 O O . ALA A 1 83 ? -3.155 4.937 4.216 1.00 94.62 83 ALA A O 1
ATOM 595 N N . TRP A 1 84 ? -4.865 5.121 5.664 1.00 96.38 84 TRP A N 1
ATOM 596 C CA . TRP A 1 84 ? -5.894 4.623 4.745 1.00 96.38 84 TRP A CA 1
ATOM 597 C C . TRP A 1 84 ? -5.911 5.382 3.409 1.00 96.38 84 TRP A C 1
ATOM 599 O O . TRP A 1 84 ? -5.814 4.758 2.358 1.00 96.38 84 TRP A O 1
ATOM 609 N N . LEU A 1 85 ? -5.960 6.720 3.447 1.00 96.75 85 LEU A N 1
ATOM 610 C CA . LEU A 1 85 ? -5.997 7.558 2.241 1.00 96.75 85 LEU A CA 1
ATOM 611 C C . LEU A 1 85 ? -4.725 7.427 1.378 1.00 96.75 85 LEU A C 1
ATOM 613 O O . LEU A 1 85 ? -4.860 7.132 0.191 1.00 96.75 85 LEU A O 1
ATOM 617 N N . PRO A 1 86 ? -3.498 7.581 1.924 1.00 97.31 86 PRO A N 1
ATOM 618 C CA . PRO A 1 86 ? -2.280 7.335 1.154 1.00 97.31 86 PRO A CA 1
ATOM 619 C C . PRO A 1 86 ? -2.204 5.931 0.544 1.00 97.31 86 PRO A C 1
ATOM 621 O O . PRO A 1 86 ? -1.820 5.800 -0.613 1.00 97.31 86 PRO A O 1
ATOM 624 N N . ALA A 1 87 ? -2.596 4.891 1.289 1.00 96.12 87 ALA A N 1
ATOM 625 C CA . ALA A 1 87 ? -2.584 3.518 0.789 1.00 96.12 87 ALA A CA 1
ATOM 626 C C . ALA A 1 87 ? -3.601 3.304 -0.339 1.00 96.12 87 ALA A C 1
ATOM 628 O O . ALA A 1 87 ? -3.273 2.666 -1.335 1.00 96.12 87 ALA A O 1
ATOM 629 N N . LEU A 1 88 ? -4.806 3.871 -0.212 1.00 97.38 88 LEU A N 1
ATOM 630 C CA . LEU A 1 88 ? -5.833 3.822 -1.252 1.00 97.38 88 LEU A CA 1
ATOM 631 C C . LEU A 1 88 ? -5.356 4.514 -2.537 1.00 97.38 88 LEU A C 1
ATOM 633 O O . LEU A 1 88 ? -5.473 3.940 -3.616 1.00 97.38 88 LEU A O 1
ATOM 637 N N . ASN A 1 89 ? -4.775 5.711 -2.414 1.00 97.88 89 ASN A N 1
ATOM 638 C CA . ASN A 1 89 ? -4.243 6.459 -3.554 1.00 97.88 89 ASN A CA 1
ATOM 639 C C . ASN A 1 89 ? -3.094 5.715 -4.239 1.00 97.88 89 ASN A C 1
ATOM 641 O O . ASN A 1 89 ? -3.075 5.619 -5.463 1.00 97.88 89 ASN A O 1
ATOM 645 N N . LEU A 1 90 ? -2.150 5.169 -3.465 1.00 96.12 90 LEU A N 1
ATOM 646 C CA . LEU A 1 90 ? -1.016 4.443 -4.030 1.00 96.12 90 LEU A CA 1
ATOM 647 C C . LEU A 1 90 ? -1.456 3.139 -4.709 1.00 96.12 90 LEU A C 1
ATOM 649 O O . LEU A 1 90 ? -1.011 2.853 -5.817 1.00 96.12 90 LEU A O 1
ATOM 653 N N . ALA A 1 91 ? -2.360 2.374 -4.088 1.00 96.12 91 ALA A N 1
ATOM 654 C CA . ALA A 1 91 ? -2.914 1.164 -4.692 1.00 96.12 91 ALA A CA 1
ATOM 655 C C . ALA A 1 91 ? -3.656 1.476 -6.002 1.00 96.12 91 ALA A C 1
ATOM 657 O O . ALA A 1 91 ? -3.455 0.781 -6.999 1.00 96.12 91 ALA A O 1
ATOM 658 N N . GLY A 1 92 ? -4.450 2.552 -6.024 1.00 96.88 92 GLY A N 1
ATOM 659 C CA . GLY A 1 92 ? -5.151 3.008 -7.224 1.00 96.88 92 GLY A CA 1
ATOM 660 C C . GLY A 1 92 ? -4.196 3.468 -8.327 1.00 96.88 92 GLY A C 1
ATOM 661 O O . GLY A 1 92 ? -4.392 3.124 -9.491 1.00 96.88 92 GLY A O 1
ATOM 662 N N . LEU A 1 93 ? -3.125 4.180 -7.963 1.00 95.44 93 LEU A N 1
ATOM 663 C CA . LEU A 1 93 ? -2.076 4.582 -8.898 1.00 95.44 93 LEU A CA 1
ATOM 664 C C . LEU A 1 93 ? -1.395 3.361 -9.524 1.00 95.44 93 LEU A C 1
ATOM 666 O O . LEU A 1 93 ? -1.256 3.313 -10.742 1.00 95.44 93 LEU A O 1
ATOM 670 N N . PHE A 1 94 ? -1.013 2.362 -8.723 1.00 93.69 94 PHE A N 1
ATOM 671 C CA . PHE A 1 94 ? -0.439 1.126 -9.255 1.00 93.69 94 PHE A CA 1
ATOM 672 C C . PHE A 1 94 ? -1.409 0.396 -10.171 1.00 93.69 94 PHE A C 1
ATOM 674 O O . PHE A 1 94 ? -1.008 0.001 -11.261 1.00 93.69 94 PHE A O 1
ATOM 681 N N . ALA A 1 95 ? -2.680 0.268 -9.781 1.00 94.31 95 ALA A N 1
ATOM 682 C CA . ALA A 1 95 ? -3.691 -0.338 -10.637 1.00 94.31 95 ALA A CA 1
ATOM 683 C C . ALA A 1 95 ? -3.739 0.360 -12.005 1.00 94.31 95 ALA A C 1
ATOM 685 O O . ALA A 1 95 ? -3.613 -0.305 -13.029 1.00 94.31 95 ALA A O 1
ATOM 686 N N . LEU A 1 96 ? -3.833 1.693 -12.025 1.00 94.56 96 LEU A N 1
ATOM 687 C CA . LEU A 1 96 ? -3.875 2.480 -13.257 1.00 94.56 96 LEU A CA 1
ATOM 688 C C . LEU A 1 96 ? -2.610 2.302 -14.107 1.00 94.56 96 LEU A C 1
ATOM 690 O O . LEU A 1 96 ? -2.714 2.018 -15.297 1.00 94.56 96 LEU A O 1
ATOM 694 N N . VAL A 1 97 ? -1.426 2.441 -13.505 1.00 90.75 97 VAL A N 1
ATOM 695 C CA . VAL A 1 97 ? -0.139 2.307 -14.211 1.00 90.75 97 VAL A CA 1
ATOM 696 C C . VAL A 1 97 ? -0.011 0.923 -14.849 1.00 90.75 97 VAL A C 1
ATOM 698 O O . VAL A 1 97 ? 0.352 0.814 -16.018 1.00 90.75 97 VAL A O 1
ATOM 701 N N . TYR A 1 98 ? -0.362 -0.130 -14.112 1.00 89.31 98 TYR A N 1
ATOM 702 C CA . TYR A 1 98 ? -0.316 -1.497 -14.619 1.00 89.31 98 TYR A CA 1
ATOM 703 C C . TYR A 1 98 ? -1.381 -1.779 -15.682 1.00 89.31 98 TYR A C 1
ATOM 705 O O . TYR A 1 98 ? -1.105 -2.511 -16.630 1.00 89.31 98 TYR A O 1
ATOM 713 N N . PHE A 1 99 ? -2.569 -1.178 -15.573 1.00 89.38 99 PHE A N 1
ATOM 714 C CA . PHE A 1 99 ? -3.595 -1.288 -16.609 1.00 89.38 99 PHE A CA 1
ATOM 715 C C . PHE A 1 99 ? -3.189 -0.606 -17.911 1.00 89.38 99 PHE A C 1
ATOM 717 O O . PHE A 1 99 ? -3.538 -1.117 -18.964 1.00 89.38 99 PHE A O 1
ATOM 724 N N . VAL A 1 100 ? -2.455 0.509 -17.868 1.00 88.00 100 VAL A N 1
ATOM 725 C CA . VAL A 1 100 ? -1.986 1.204 -19.082 1.00 88.00 100 VAL A CA 1
ATOM 726 C C . VAL A 1 100 ? -0.922 0.391 -19.831 1.00 88.00 100 VAL A C 1
ATOM 728 O O . VAL A 1 100 ? -0.805 0.519 -21.048 1.00 88.00 100 VAL A O 1
ATOM 731 N N . ALA A 1 101 ? -0.204 -0.507 -19.153 1.00 83.56 101 ALA A N 1
ATOM 732 C CA . ALA A 1 101 ? 0.756 -1.433 -19.758 1.00 83.56 101 ALA A CA 1
ATOM 733 C C . ALA A 1 101 ? 0.075 -2.626 -20.479 1.00 83.56 101 ALA A C 1
ATOM 735 O O . ALA A 1 101 ? 0.477 -3.785 -20.325 1.00 83.56 101 ALA A O 1
ATOM 736 N N . LEU A 1 102 ? -0.972 -2.342 -21.269 1.00 73.56 102 LEU A N 1
ATOM 737 C CA . LEU A 1 102 ? -1.691 -3.312 -22.099 1.00 73.56 102 LEU A CA 1
ATOM 738 C C . LEU A 1 102 ? -0.716 -3.931 -23.108 1.00 73.56 102 LEU A C 1
ATOM 740 O O . LEU A 1 102 ? -0.255 -3.270 -24.033 1.00 73.56 102 LEU A O 1
ATOM 744 N N . GLY A 1 103 ? -0.379 -5.202 -22.907 1.00 79.19 103 GLY A N 1
ATOM 745 C CA . GLY A 1 103 ? 0.599 -5.927 -23.726 1.00 79.19 103 GLY A CA 1
ATOM 746 C C . GLY A 1 103 ? 1.458 -6.894 -22.916 1.00 79.19 103 GLY A C 1
ATOM 747 O O . GLY A 1 103 ? 1.927 -7.894 -23.450 1.00 79.19 103 GLY A O 1
ATOM 748 N N . HIS A 1 104 ? 1.586 -6.662 -21.607 1.00 84.31 104 HIS A N 1
ATOM 749 C CA . HIS A 1 104 ? 2.274 -7.573 -20.695 1.00 84.31 104 HIS A CA 1
ATOM 750 C C . HIS A 1 104 ? 1.268 -8.275 -19.778 1.00 84.31 104 HIS A C 1
ATOM 752 O O . HIS A 1 104 ? 0.691 -7.653 -18.887 1.00 84.31 104 HIS A O 1
ATOM 758 N N . THR A 1 105 ? 1.086 -9.590 -19.946 1.00 89.31 105 THR A N 1
ATOM 759 C CA . THR A 1 105 ? 0.167 -10.402 -19.120 1.00 89.31 105 THR A CA 1
ATOM 760 C C . THR A 1 105 ? 0.437 -10.233 -17.623 1.00 89.31 105 THR A C 1
ATOM 762 O O . THR A 1 105 ? -0.493 -10.108 -16.831 1.00 89.31 105 THR A O 1
ATOM 765 N N . VAL A 1 106 ? 1.715 -10.163 -17.234 1.00 87.38 106 VAL A N 1
ATOM 766 C CA . VAL A 1 106 ? 2.126 -9.942 -15.839 1.00 87.38 106 VAL A CA 1
ATOM 767 C C . VAL A 1 106 ? 1.666 -8.575 -15.331 1.00 87.38 106 VAL A C 1
ATOM 769 O O . VAL A 1 106 ? 1.133 -8.490 -14.227 1.00 87.38 106 VAL A O 1
ATOM 772 N N . ALA A 1 107 ? 1.811 -7.515 -16.134 1.00 88.00 107 ALA A N 1
ATOM 773 C CA . ALA A 1 107 ? 1.349 -6.182 -15.758 1.00 88.00 107 ALA A CA 1
ATOM 774 C C . ALA A 1 107 ? -0.175 -6.157 -15.594 1.00 88.00 107 ALA A C 1
ATOM 776 O O . ALA A 1 107 ? -0.665 -5.665 -14.585 1.00 88.00 107 ALA A O 1
ATOM 777 N N . LEU A 1 108 ? -0.927 -6.784 -16.503 1.00 91.00 108 LEU A N 1
ATOM 778 C CA . LEU A 1 108 ? -2.383 -6.874 -16.385 1.00 91.00 108 LEU A CA 1
ATOM 779 C C . LEU A 1 108 ? -2.815 -7.575 -15.085 1.00 91.00 108 LEU A C 1
ATOM 781 O O . LEU A 1 108 ? -3.688 -7.074 -14.377 1.00 91.00 108 LEU A O 1
ATOM 785 N N . LEU A 1 109 ? -2.178 -8.700 -14.738 1.00 93.06 109 LEU A N 1
ATOM 786 C CA . LEU A 1 109 ? -2.445 -9.410 -13.483 1.00 93.06 109 LEU A CA 1
ATOM 787 C C . LEU A 1 109 ? -2.145 -8.529 -12.264 1.00 93.06 109 LEU A C 1
ATOM 789 O O . LEU A 1 109 ? -2.968 -8.444 -11.352 1.00 93.06 109 LEU A O 1
ATOM 793 N N . LEU A 1 110 ? -1.010 -7.824 -12.262 1.00 90.88 110 LEU A N 1
ATOM 794 C CA . LEU A 1 110 ? -0.667 -6.877 -11.199 1.00 90.88 110 LEU A CA 1
ATOM 795 C C . LEU A 1 110 ? -1.684 -5.734 -11.105 1.00 90.88 110 LEU A C 1
ATOM 797 O O . LEU A 1 110 ? -2.060 -5.355 -9.995 1.00 90.88 110 LEU A O 1
ATOM 801 N N . GLY A 1 111 ? -2.169 -5.226 -12.239 1.00 93.00 111 GLY A N 1
ATOM 802 C CA . GLY A 1 111 ? -3.207 -4.199 -12.305 1.00 93.00 111 GLY A CA 1
ATOM 803 C C . GLY A 1 111 ? -4.524 -4.665 -11.695 1.00 93.00 111 GLY A C 1
ATOM 804 O O . GLY A 1 111 ? -5.094 -3.962 -10.860 1.00 93.00 111 GLY A O 1
ATOM 805 N N . ILE A 1 112 ? -4.962 -5.885 -12.016 1.00 95.88 112 ILE A N 1
ATOM 806 C CA . ILE A 1 112 ? -6.162 -6.499 -11.431 1.00 95.88 112 ILE A CA 1
ATOM 807 C C . ILE A 1 112 ? -6.001 -6.673 -9.917 1.00 95.88 112 ILE A C 1
ATOM 809 O O . ILE A 1 112 ? -6.898 -6.304 -9.159 1.00 95.88 112 ILE A O 1
ATOM 813 N N . VAL A 1 113 ? -4.856 -7.188 -9.459 1.00 96.56 113 VAL A N 1
ATOM 814 C CA . VAL A 1 113 ? -4.587 -7.408 -8.029 1.00 96.56 113 VAL A CA 1
ATOM 815 C C . VAL A 1 113 ? -4.587 -6.086 -7.251 1.00 96.56 113 VAL A C 1
ATOM 817 O O . VAL A 1 113 ? -5.228 -5.993 -6.203 1.00 96.56 113 VAL A O 1
ATOM 820 N N . HIS A 1 114 ? -3.943 -5.036 -7.769 1.00 95.69 114 HIS A N 1
ATOM 821 C CA . HIS A 1 114 ? -3.953 -3.711 -7.136 1.00 95.69 114 HIS A CA 1
ATOM 822 C C . HIS A 1 114 ? -5.326 -3.030 -7.226 1.00 95.69 114 HIS A C 1
ATOM 824 O O . HIS A 1 114 ? -5.749 -2.354 -6.284 1.00 95.69 114 HIS A O 1
ATOM 830 N N . GLY A 1 115 ? -6.069 -3.250 -8.313 1.00 97.19 115 GLY A N 1
ATOM 831 C CA . GLY A 1 115 ? -7.454 -2.802 -8.452 1.00 97.19 115 GLY A CA 1
ATOM 832 C C . GLY A 1 115 ? -8.359 -3.435 -7.395 1.00 97.19 115 GLY A C 1
ATOM 833 O O . GLY A 1 115 ? -9.077 -2.729 -6.685 1.00 97.19 115 GLY A O 1
ATOM 834 N N . ALA A 1 116 ? -8.256 -4.752 -7.201 1.00 97.69 116 ALA A N 1
ATOM 835 C CA . ALA A 1 116 ? -8.963 -5.466 -6.142 1.00 97.69 116 ALA A CA 1
ATOM 836 C C . ALA A 1 116 ? -8.569 -4.948 -4.750 1.00 97.69 116 ALA A C 1
ATOM 838 O O . ALA A 1 116 ? -9.446 -4.685 -3.924 1.00 97.69 116 ALA A O 1
ATOM 839 N N . ALA A 1 117 ? -7.275 -4.718 -4.506 1.00 96.62 117 ALA A N 1
ATOM 840 C CA . ALA A 1 117 ? -6.790 -4.145 -3.253 1.00 96.62 117 ALA A CA 1
ATOM 841 C C . ALA A 1 117 ? -7.377 -2.747 -2.982 1.00 96.62 117 ALA A C 1
ATOM 843 O O . ALA A 1 117 ? -7.788 -2.448 -1.860 1.00 96.62 117 ALA A O 1
ATOM 844 N N . THR A 1 11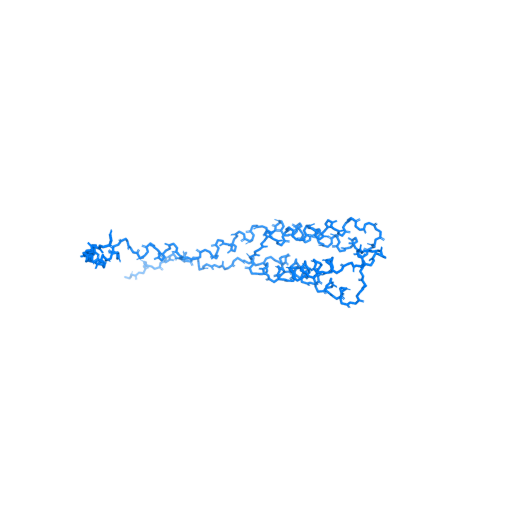8 ? -7.491 -1.917 -4.021 1.00 97.88 118 THR A N 1
ATOM 845 C CA . THR A 1 118 ? -8.103 -0.580 -3.958 1.00 97.88 118 THR A CA 1
ATOM 846 C C . THR A 1 118 ? -9.577 -0.672 -3.558 1.00 97.88 118 THR A C 1
ATOM 848 O O . THR A 1 118 ? -10.016 0.002 -2.624 1.00 97.88 118 THR A O 1
ATOM 851 N N . VAL A 1 119 ? -10.341 -1.565 -4.195 1.00 98.19 119 VAL A N 1
ATOM 852 C CA . VAL A 1 119 ? -11.754 -1.803 -3.856 1.00 98.19 119 VAL A CA 1
ATOM 853 C C . VAL A 1 119 ? -11.899 -2.325 -2.423 1.00 98.19 119 VAL A C 1
ATOM 855 O O . VAL A 1 119 ? -12.761 -1.857 -1.678 1.00 98.19 119 VAL A O 1
ATOM 858 N N . MET A 1 120 ? -11.044 -3.258 -1.996 1.00 97.69 120 MET A N 1
ATOM 859 C CA . MET A 1 120 ? -11.054 -3.786 -0.628 1.00 97.69 120 MET A CA 1
ATOM 860 C C . MET A 1 120 ? -10.744 -2.706 0.416 1.00 97.69 120 MET A C 1
ATOM 862 O O . MET A 1 120 ? -11.433 -2.636 1.438 1.00 97.69 120 MET A O 1
ATOM 866 N N . LEU A 1 121 ? -9.767 -1.827 0.162 1.00 95.75 121 LEU A N 1
ATOM 867 C CA . LEU A 1 121 ? -9.463 -0.679 1.025 1.00 95.75 121 LEU A CA 1
ATOM 868 C C . LEU A 1 121 ? -10.633 0.293 1.121 1.00 95.75 121 LEU A C 1
ATOM 870 O O . LEU A 1 121 ? -10.935 0.782 2.211 1.00 95.75 121 LEU A O 1
ATOM 874 N N . PHE A 1 122 ? -11.300 0.558 -0.000 1.00 97.75 122 PHE A N 1
ATOM 875 C CA . PHE A 1 122 ? -12.472 1.423 -0.031 1.00 97.75 122 PHE A CA 1
ATOM 876 C C . PHE A 1 122 ? -13.615 0.842 0.813 1.00 97.75 122 PHE A C 1
ATOM 878 O O . PHE A 1 122 ? -14.176 1.534 1.661 1.00 97.75 122 PHE A O 1
ATOM 885 N N . ARG A 1 123 ? -13.906 -0.458 0.666 1.00 97.94 123 ARG A N 1
ATOM 886 C CA . ARG A 1 123 ? -14.941 -1.152 1.456 1.00 97.94 123 ARG A CA 1
ATOM 887 C C . ARG A 1 123 ? -14.589 -1.268 2.941 1.00 97.94 123 ARG A C 1
ATOM 889 O O . ARG A 1 123 ? -15.484 -1.289 3.778 1.00 97.94 123 ARG A O 1
ATOM 896 N N . SER A 1 124 ? -13.300 -1.296 3.275 1.00 96.75 124 SER A N 1
ATOM 897 C CA . SER A 1 124 ? -12.809 -1.389 4.658 1.00 96.75 124 SER A CA 1
ATOM 898 C C . SER A 1 124 ? -12.763 -0.039 5.387 1.00 96.75 124 SER A C 1
ATOM 900 O O . SER A 1 124 ? -12.325 0.012 6.537 1.00 96.75 124 SER A O 1
ATOM 902 N N . ARG A 1 125 ? -13.226 1.057 4.762 1.00 97.00 125 ARG A N 1
ATOM 903 C CA . ARG A 1 125 ? -13.221 2.418 5.332 1.00 97.00 125 ARG A CA 1
ATOM 904 C C . ARG A 1 125 ? -13.792 2.482 6.753 1.00 97.00 125 ARG A C 1
ATOM 906 O O . ARG A 1 125 ? -13.170 3.080 7.627 1.00 97.00 125 ARG A O 1
ATOM 913 N N . GLY A 1 126 ? -14.929 1.825 6.999 1.00 96.00 126 GLY A N 1
ATOM 914 C CA . GLY A 1 126 ? -15.590 1.845 8.310 1.00 96.00 126 GLY A CA 1
ATOM 915 C C . GLY A 1 126 ? -14.722 1.286 9.445 1.00 96.00 126 GLY A C 1
ATOM 916 O O . GLY A 1 126 ? -14.781 1.784 10.569 1.00 96.00 126 GLY A O 1
ATOM 917 N N . TRP A 1 127 ? -13.853 0.310 9.154 1.00 96.69 127 TRP A N 1
ATOM 918 C CA . TRP A 1 127 ? -12.906 -0.211 10.142 1.00 96.69 127 TRP A CA 1
ATOM 919 C C . TRP A 1 127 ? -11.824 0.815 10.494 1.00 96.69 127 TRP A C 1
ATOM 921 O O . TRP A 1 127 ? -11.538 1.013 11.673 1.00 96.69 127 TRP A O 1
ATOM 931 N N . PHE A 1 128 ? -11.257 1.516 9.507 1.00 96.19 128 PHE A N 1
ATOM 932 C CA . PHE A 1 128 ? -10.259 2.561 9.765 1.00 96.19 128 PHE A CA 1
ATOM 933 C C . PHE A 1 128 ? -10.838 3.703 10.607 1.00 96.19 128 PHE A C 1
ATOM 935 O O . PHE A 1 128 ? -10.179 4.180 11.529 1.00 96.19 128 PHE A O 1
ATOM 942 N N . GLU A 1 129 ? -12.084 4.105 10.345 1.00 95.69 129 GLU A N 1
ATOM 943 C CA . GLU A 1 129 ? -12.796 5.105 11.150 1.00 95.69 129 GLU A CA 1
ATOM 944 C C . GLU A 1 129 ? -13.067 4.606 12.580 1.00 95.69 129 GLU A C 1
ATOM 946 O O . GLU A 1 129 ? -12.921 5.362 13.543 1.00 95.69 129 GLU A O 1
ATOM 951 N N . ALA A 1 130 ? -13.418 3.327 12.753 1.00 93.62 130 ALA A N 1
ATOM 952 C CA . ALA A 1 130 ? -13.569 2.715 14.073 1.00 93.62 130 ALA A CA 1
ATOM 953 C C . ALA A 1 130 ? -12.241 2.682 14.846 1.00 93.62 130 ALA A C 1
ATOM 955 O O . ALA A 1 130 ? -12.207 3.072 16.012 1.00 93.62 130 ALA A O 1
ATOM 956 N N . VAL A 1 131 ? -11.136 2.292 14.200 1.00 94.50 131 VAL A N 1
ATOM 957 C CA . VAL A 1 131 ? -9.795 2.310 14.808 1.00 94.50 131 VAL A CA 1
ATOM 958 C C . VAL A 1 131 ? -9.363 3.733 15.144 1.00 94.50 131 VAL A C 1
ATOM 960 O O . VAL A 1 131 ? -8.807 3.950 16.216 1.00 94.50 131 VAL A O 1
ATOM 963 N N . ALA A 1 132 ? -9.635 4.712 14.279 1.00 92.69 132 ALA A N 1
ATOM 964 C CA . ALA A 1 132 ? -9.341 6.113 14.556 1.00 92.69 132 ALA A CA 1
ATOM 965 C C . ALA A 1 132 ? -10.088 6.607 15.803 1.00 92.69 132 ALA A C 1
ATOM 967 O O . ALA A 1 132 ? -9.456 7.201 16.671 1.00 92.69 132 ALA A O 1
ATOM 968 N N . ARG A 1 133 ? -11.387 6.300 15.938 1.00 91.19 133 ARG A N 1
ATOM 969 C CA . ARG A 1 133 ? -12.186 6.628 17.135 1.00 91.19 133 ARG A CA 1
ATOM 970 C C . ARG A 1 133 ? -11.682 5.915 18.388 1.00 91.19 133 ARG A C 1
ATOM 972 O O . ARG A 1 133 ? -11.505 6.555 19.417 1.00 91.19 133 ARG A O 1
ATOM 979 N N . TRP A 1 134 ? -11.381 4.619 18.298 1.00 89.38 134 TRP A N 1
ATOM 980 C CA . TRP A 1 134 ? -10.807 3.854 19.412 1.00 89.38 134 TRP A CA 1
ATOM 981 C C . TRP A 1 134 ? -9.439 4.410 19.852 1.00 89.38 134 TRP A C 1
ATOM 983 O O . TRP A 1 134 ? -9.132 4.440 21.040 1.00 89.38 134 TRP A O 1
ATOM 993 N N . ARG A 1 135 ? -8.642 4.923 18.902 1.00 86.81 135 ARG A N 1
ATOM 994 C CA . ARG A 1 135 ? -7.356 5.611 19.123 1.00 86.81 135 ARG A CA 1
ATOM 995 C C . ARG A 1 135 ? -7.474 7.080 19.535 1.00 86.81 135 ARG A C 1
ATOM 997 O O . ARG A 1 135 ? -6.435 7.714 19.704 1.00 86.81 135 ARG A O 1
ATOM 1004 N N . GLN A 1 136 ? -8.668 7.614 19.774 1.00 85.88 136 GLN A N 1
ATOM 1005 C CA . GLN A 1 136 ? -8.834 8.923 20.414 1.00 85.88 136 GLN A CA 1
ATOM 1006 C C . GLN A 1 136 ? -8.951 8.853 21.962 1.00 85.88 136 GLN A C 1
ATOM 1008 O O . GLN A 1 136 ? -9.630 9.707 22.533 1.00 85.88 136 GLN A O 1
ATOM 1013 N N . PRO A 1 137 ? -8.338 7.900 22.709 1.00 63.94 137 PRO A N 1
ATOM 1014 C CA . PRO A 1 137 ? -8.671 7.722 24.108 1.00 63.94 137 PRO A CA 1
ATOM 1015 C C . PRO A 1 137 ? -8.151 8.900 24.942 1.00 63.94 137 PRO A C 1
ATOM 1017 O O . PRO A 1 137 ? -6.995 9.311 24.849 1.00 63.94 137 PRO A O 1
ATOM 1020 N N . MET A 1 138 ? -9.019 9.392 25.822 1.00 54.72 138 MET A N 1
ATOM 1021 C CA . MET A 1 138 ? -8.685 10.063 27.083 1.00 54.72 138 MET A CA 1
ATOM 1022 C C . MET A 1 138 ? -8.021 11.447 27.050 1.00 54.72 138 MET A C 1
ATOM 1024 O O . MET A 1 138 ? -8.104 12.129 28.061 1.00 54.72 138 MET A O 1
ATOM 1028 N N . GLY A 1 139 ? -7.454 11.939 25.945 1.00 54.31 139 GLY A N 1
ATOM 1029 C CA . GLY A 1 139 ? -6.825 13.275 25.919 1.00 54.31 139 GLY A CA 1
ATOM 1030 C C . GLY A 1 139 ? -7.770 14.420 26.323 1.00 54.31 139 GLY A C 1
ATOM 1031 O O . GLY A 1 139 ? -7.370 15.332 27.043 1.00 54.31 139 GLY A O 1
ATOM 1032 N N . VAL A 1 140 ? -9.046 14.312 25.939 1.00 57.41 140 VAL A N 1
ATOM 1033 C CA . VAL A 1 140 ? -10.103 15.275 26.301 1.00 57.41 140 VAL A CA 1
ATOM 1034 C C . VAL A 1 140 ? -10.559 15.099 27.759 1.00 57.41 140 VAL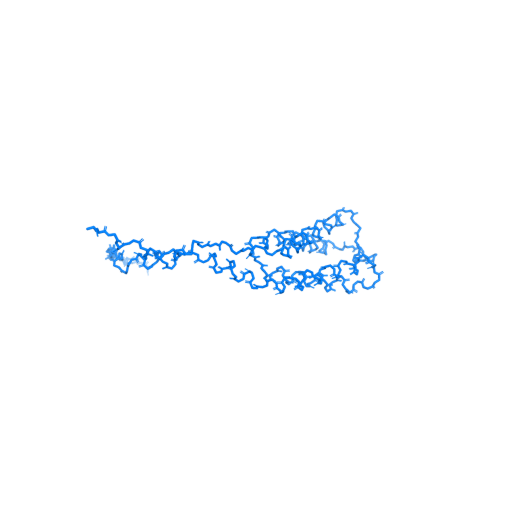 A C 1
ATOM 1036 O O . VAL A 1 140 ? -10.852 16.077 28.444 1.00 57.41 140 VAL A O 1
ATOM 1039 N N . ALA A 1 141 ? -10.564 13.866 28.276 1.00 57.25 141 ALA A N 1
ATOM 1040 C CA . ALA A 1 141 ? -10.897 13.589 29.674 1.00 57.25 141 ALA A CA 1
ATOM 1041 C C . ALA A 1 141 ? -9.790 14.078 30.628 1.00 57.25 141 ALA A C 1
ATOM 1043 O O . ALA A 1 141 ? -10.091 14.635 31.678 1.00 57.25 141 ALA A O 1
ATOM 1044 N N . SER A 1 142 ? -8.517 13.977 30.233 1.00 58.28 142 SER A N 1
ATOM 1045 C CA . SER A 1 142 ? -7.369 14.523 30.973 1.00 58.28 142 SER A CA 1
ATOM 1046 C C . SER A 1 142 ? -7.349 16.055 30.992 1.00 58.28 142 SER A C 1
ATOM 1048 O O . SER A 1 142 ? -6.962 16.646 31.998 1.00 58.28 142 SER A O 1
ATOM 1050 N N . SER A 1 143 ? -7.775 16.712 29.903 1.00 58.50 143 SER A N 1
ATOM 1051 C CA . SER A 1 143 ? -7.898 18.176 29.859 1.00 58.50 143 SER A CA 1
ATOM 1052 C C . SER A 1 143 ? -9.108 18.709 30.628 1.00 58.50 143 SER A C 1
ATOM 1054 O O . SER A 1 143 ? -9.086 19.861 31.034 1.00 58.50 143 SER A O 1
ATOM 1056 N N . LEU A 1 144 ? -10.148 17.890 30.838 1.00 62.38 144 LEU A N 1
ATOM 1057 C CA . LEU A 1 144 ? -11.311 18.240 31.664 1.00 62.38 144 LEU A CA 1
ATOM 1058 C C . LEU A 1 144 ? -11.102 17.909 33.153 1.00 62.38 144 LEU A C 1
ATOM 1060 O O . LEU A 1 144 ? -11.592 18.639 34.009 1.00 62.38 144 LEU A O 1
ATOM 1064 N N . ALA A 1 145 ? -10.346 16.852 33.477 1.00 61.84 145 ALA A N 1
ATOM 1065 C CA . ALA A 1 145 ? -9.960 16.513 34.852 1.00 61.84 145 ALA A CA 1
ATOM 1066 C C . ALA A 1 145 ? -8.887 17.461 35.419 1.00 61.84 145 ALA A C 1
ATOM 1068 O O . ALA A 1 145 ? -8.843 17.708 36.623 1.00 61.84 145 ALA A O 1
ATOM 1069 N N . ARG A 1 146 ? -8.045 18.046 34.556 1.00 62.03 146 ARG A N 1
ATOM 1070 C CA . ARG A 1 146 ? -7.215 19.209 34.890 1.00 62.03 146 ARG A CA 1
ATOM 1071 C C . ARG A 1 146 ? -8.110 20.448 34.848 1.00 62.03 146 ARG A C 1
ATOM 1073 O O . ARG A 1 146 ? -8.160 21.154 33.848 1.00 62.03 146 ARG A O 1
ATOM 1080 N N . GLY A 1 147 ? -8.893 20.635 35.907 1.00 64.50 147 GLY A N 1
ATOM 1081 C CA . GLY A 1 147 ? -9.891 21.696 35.988 1.00 64.50 147 GLY A CA 1
ATOM 1082 C C . GLY A 1 147 ? -9.322 23.096 35.687 1.00 64.50 147 GLY A C 1
ATOM 1083 O O . GLY A 1 147 ? -8.121 23.326 35.852 1.00 64.50 147 GLY A O 1
ATOM 1084 N N . PRO A 1 148 ? -10.173 24.072 35.314 1.00 65.88 148 PRO A N 1
ATOM 1085 C CA . PRO A 1 148 ? -9.768 25.443 34.968 1.00 65.88 148 PRO A CA 1
ATOM 1086 C C . PRO A 1 148 ? -9.016 26.219 36.070 1.00 65.88 148 PRO A C 1
ATOM 1088 O O . PRO A 1 148 ? -8.585 27.344 35.831 1.00 65.88 148 PRO A O 1
ATOM 1091 N N . GLY A 1 149 ? -8.899 25.656 37.277 1.00 63.00 149 GLY A N 1
ATOM 1092 C CA . GLY A 1 149 ? -8.445 26.338 38.489 1.00 63.00 149 GLY A CA 1
ATOM 1093 C C . GLY A 1 149 ? -6.945 26.294 38.776 1.00 63.00 149 GLY A C 1
ATOM 1094 O O . GLY A 1 149 ? -6.515 26.998 39.680 1.00 63.00 149 GLY A O 1
ATOM 1095 N N . ASP A 1 150 ? -6.144 25.529 38.026 1.00 56.94 150 ASP A N 1
ATOM 1096 C CA . ASP A 1 150 ? -4.703 25.372 38.307 1.00 56.94 150 ASP A CA 1
ATOM 1097 C C . ASP A 1 150 ? -3.797 26.190 37.370 1.00 56.94 150 ASP A C 1
ATOM 1099 O O . ASP A 1 150 ? -2.605 25.930 37.214 1.00 56.94 150 ASP A O 1
ATOM 1103 N N . GLN A 1 151 ? -4.348 27.245 36.762 1.00 62.03 151 GLN A N 1
ATOM 1104 C CA . GLN A 1 151 ? -3.541 28.372 36.295 1.00 62.03 151 GLN A CA 1
ATOM 1105 C C . GLN A 1 151 ? -3.188 29.235 37.508 1.00 62.03 151 GLN A C 1
ATOM 1107 O O . GLN A 1 151 ? -3.664 30.361 37.641 1.00 62.03 151 GLN A O 1
ATOM 1112 N N . SER A 1 152 ? -2.366 28.697 38.415 1.00 58.50 152 SER A N 1
ATOM 1113 C CA . SER A 1 152 ? -1.687 29.535 39.398 1.00 58.50 152 SER A CA 1
ATOM 1114 C C . SER A 1 152 ? -0.905 30.590 38.613 1.00 58.50 152 S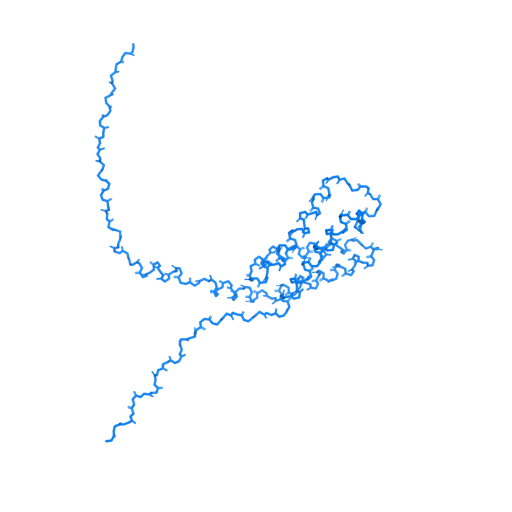ER A C 1
ATOM 1116 O O . SER A 1 152 ? -0.035 30.226 37.815 1.00 58.50 152 SER A O 1
ATOM 1118 N N . PRO A 1 153 ? -1.212 31.887 38.775 1.00 57.59 153 PRO A N 1
ATOM 1119 C CA . PRO A 1 153 ? -0.471 32.949 38.133 1.00 57.59 153 PRO A CA 1
ATOM 1120 C C . PRO A 1 153 ? 0.902 32.956 38.791 1.00 57.59 153 PRO A C 1
ATOM 1122 O O . PRO A 1 153 ? 1.116 33.608 39.811 1.00 57.59 153 PRO A O 1
ATOM 1125 N N . THR A 1 154 ? 1.855 32.203 38.242 1.00 62.62 154 THR A N 1
ATOM 1126 C CA . THR A 1 154 ? 3.257 32.426 38.561 1.00 62.62 154 THR A CA 1
ATOM 1127 C C . THR A 1 154 ? 3.557 33.820 38.060 1.00 62.62 154 THR A C 1
ATOM 1129 O O . THR A 1 154 ? 3.732 34.046 36.861 1.00 62.62 154 THR A O 1
ATOM 1132 N N . GLY A 1 155 ? 3.500 34.760 39.001 1.00 58.91 155 GLY A N 1
ATOM 1133 C CA . GLY A 1 155 ? 3.820 36.153 38.826 1.00 58.91 155 GLY A CA 1
ATOM 1134 C C . GLY A 1 155 ? 5.159 36.276 38.126 1.00 58.91 155 GLY A C 1
ATOM 1135 O O . GLY A 1 155 ? 6.214 36.241 38.753 1.00 58.91 155 GLY A O 1
ATOM 1136 N N . SER A 1 156 ? 5.116 36.477 36.813 1.00 59.41 156 SER A N 1
ATOM 1137 C CA . SER A 1 156 ? 6.202 37.127 36.107 1.00 59.41 156 SER A CA 1
ATOM 1138 C C . SER A 1 156 ? 6.054 38.606 36.418 1.00 59.41 156 SER A C 1
ATOM 1140 O O . SER A 1 156 ? 5.403 39.377 35.713 1.00 59.41 156 SER A O 1
ATOM 1142 N N . SER A 1 157 ? 6.596 38.954 37.582 1.00 59.50 157 SER A N 1
ATOM 1143 C CA . SER A 1 157 ? 6.969 40.303 37.955 1.00 59.50 157 SER A CA 1
ATOM 1144 C C . SER A 1 157 ? 7.711 40.924 36.774 1.00 59.50 157 SER A C 1
ATOM 1146 O O . SER A 1 157 ? 8.886 40.647 36.526 1.00 59.50 157 SER A O 1
ATOM 1148 N N . LYS A 1 158 ? 6.992 41.745 36.002 1.00 59.59 158 LYS A N 1
ATOM 1149 C CA . LYS A 1 158 ? 7.583 42.729 35.104 1.00 59.59 158 LYS A CA 1
ATOM 1150 C C . LYS A 1 158 ? 8.452 43.628 35.973 1.00 59.59 158 LYS A C 1
ATOM 1152 O O . LYS A 1 158 ? 7.960 44.571 36.581 1.00 59.59 158 LYS A O 1
ATOM 1157 N N . ARG A 1 159 ? 9.746 43.332 36.032 1.00 60.91 159 ARG A N 1
ATOM 1158 C CA . ARG A 1 159 ? 10.763 44.251 36.531 1.00 60.91 159 ARG A CA 1
ATOM 1159 C C . ARG A 1 159 ? 11.124 45.178 35.364 1.00 60.91 159 ARG A C 1
ATOM 1161 O O . ARG A 1 159 ? 11.728 44.704 34.402 1.00 60.91 159 ARG A O 1
ATOM 1168 N N . PRO A 1 160 ? 10.737 46.464 35.375 1.00 60.84 160 PRO A N 1
ATOM 1169 C CA . PRO A 1 160 ? 11.096 47.378 34.303 1.00 60.84 160 PRO A CA 1
ATOM 1170 C C . PRO A 1 160 ? 12.574 47.747 34.460 1.00 60.84 160 PRO A C 1
ATOM 1172 O O . PRO A 1 160 ? 12.947 48.535 35.325 1.00 60.84 160 PRO A O 1
ATOM 1175 N N . SER A 1 161 ? 13.442 47.156 33.639 1.00 64.44 161 SER A N 1
ATOM 1176 C CA . SER A 1 161 ? 14.826 47.608 33.526 1.00 64.44 161 SER A CA 1
ATOM 1177 C C . SER A 1 161 ? 14.869 48.865 32.658 1.00 64.44 161 SER A C 1
ATOM 1179 O O . SER A 1 161 ? 14.803 48.802 31.429 1.00 64.44 161 SER A O 1
ATOM 1181 N N . SER A 1 162 ? 14.976 50.009 33.326 1.00 64.81 162 SER A N 1
ATOM 1182 C CA . SER A 1 162 ? 15.340 51.308 32.768 1.00 64.81 162 SER A CA 1
ATOM 1183 C C . SER A 1 162 ? 16.610 51.207 31.916 1.00 64.81 162 SER A C 1
ATOM 1185 O O . SER A 1 162 ? 17.690 50.933 32.446 1.00 64.81 162 SER A O 1
ATOM 1187 N N . ARG A 1 163 ? 16.517 51.476 30.611 1.00 68.12 163 ARG A N 1
ATOM 1188 C CA . ARG A 1 163 ? 17.692 51.630 29.744 1.00 68.12 163 ARG A CA 1
ATOM 1189 C C . ARG A 1 163 ? 17.810 53.092 29.312 1.00 68.12 163 ARG A C 1
ATOM 1191 O O . ARG A 1 163 ? 17.094 53.554 28.433 1.00 68.12 163 ARG A O 1
ATOM 1198 N N . ARG A 1 164 ? 18.708 53.812 29.995 1.00 64.88 164 ARG A N 1
ATOM 1199 C CA . ARG A 1 164 ? 19.245 55.130 29.615 1.00 64.88 164 ARG A CA 1
ATOM 1200 C C . ARG A 1 164 ? 19.839 55.080 28.197 1.00 64.88 164 ARG A C 1
ATOM 1202 O O . ARG A 1 164 ? 20.664 54.199 27.955 1.00 64.88 164 ARG A O 1
ATOM 1209 N N . PRO A 1 165 ? 19.567 56.063 27.327 1.00 62.69 165 PRO A N 1
ATOM 1210 C CA . PRO A 1 165 ? 20.457 56.407 26.230 1.00 62.69 165 PRO A CA 1
ATOM 1211 C C . PRO A 1 165 ? 21.385 57.555 26.658 1.00 62.69 165 PRO A C 1
ATOM 1213 O O . PRO A 1 165 ? 20.958 58.691 26.851 1.00 62.69 165 PRO A O 1
ATOM 1216 N N . SER A 1 166 ? 22.672 57.246 26.819 1.00 69.69 166 SER A N 1
ATOM 1217 C CA . SER A 1 166 ? 23.753 58.228 26.904 1.00 69.69 166 SER A CA 1
ATOM 1218 C C . SER A 1 166 ? 24.377 58.421 25.519 1.00 69.69 166 SER A C 1
ATOM 1220 O O . SER A 1 166 ? 25.094 57.542 25.061 1.00 69.69 166 SER A O 1
ATOM 1222 N N . GLY A 1 167 ? 24.081 59.563 24.895 1.00 67.94 167 GLY A N 1
ATOM 1223 C CA . GLY A 1 167 ? 25.023 60.497 24.261 1.00 67.94 167 GLY A CA 1
ATOM 1224 C C . GLY A 1 167 ? 26.006 60.085 23.146 1.00 67.94 167 GLY A C 1
ATOM 1225 O O . GLY A 1 167 ? 26.543 58.986 23.099 1.00 67.94 167 GLY A O 1
ATOM 1226 N N . ARG A 1 168 ? 26.361 61.139 22.390 1.00 59.41 168 ARG A N 1
ATOM 1227 C CA . ARG A 1 168 ? 27.485 61.346 21.450 1.00 59.41 168 ARG A CA 1
ATOM 1228 C C . ARG A 1 168 ? 27.322 60.754 20.046 1.00 59.41 168 ARG A C 1
ATOM 1230 O O . ARG A 1 168 ? 27.564 59.573 19.833 1.00 59.41 168 ARG A O 1
ATOM 1237 N N . ARG A 1 169 ? 27.148 61.621 19.048 1.00 64.44 169 ARG A N 1
ATOM 1238 C CA . ARG A 1 169 ? 28.186 62.513 18.504 1.00 64.44 169 ARG A CA 1
ATOM 1239 C C . ARG A 1 169 ? 27.553 63.746 17.880 1.00 64.44 169 ARG A C 1
ATOM 1241 O O . ARG A 1 169 ? 26.380 63.630 17.472 1.00 64.44 169 ARG A O 1
#